Protein AF-A0A257K0I4-F1 (afdb_monomer_lite)

Structure (mmCIF, N/CA/C/O backbone):
data_AF-A0A257K0I4-F1
#
_entry.id   AF-A0A257K0I4-F1
#
loop_
_atom_site.group_PDB
_atom_site.id
_atom_site.type_symbol
_atom_site.label_atom_id
_atom_site.label_alt_id
_atom_site.label_comp_id
_atom_site.label_asym_id
_atom_site.label_entity_id
_atom_site.label_seq_id
_atom_site.pdbx_PDB_ins_code
_atom_site.Cartn_x
_atom_site.Cartn_y
_atom_site.Cartn_z
_atom_site.occupancy
_atom_site.B_iso_or_equiv
_atom_site.auth_seq_id
_atom_site.auth_comp_id
_atom_site.auth_asym_id
_atom_site.auth_atom_id
_atom_site.pdbx_PDB_model_num
ATOM 1 N N . MET A 1 1 ? 37.811 -27.191 20.697 1.00 51.16 1 MET A N 1
ATOM 2 C CA . MET A 1 1 ? 36.416 -26.690 20.780 1.00 51.16 1 MET A CA 1
ATOM 3 C C . MET A 1 1 ? 36.319 -25.171 20.957 1.00 51.16 1 MET A C 1
ATOM 5 O O . MET A 1 1 ? 35.562 -24.559 20.223 1.00 51.16 1 MET A O 1
ATOM 9 N N . ARG A 1 2 ? 37.131 -24.522 21.814 1.00 50.62 2 ARG A N 1
ATOM 10 C CA . ARG A 1 2 ? 37.140 -23.045 21.969 1.00 50.62 2 ARG A CA 1
ATOM 11 C C . ARG A 1 2 ? 37.427 -22.243 20.684 1.00 50.62 2 ARG A C 1
ATOM 13 O O . ARG A 1 2 ? 36.844 -21.186 20.506 1.00 50.62 2 ARG A O 1
ATOM 20 N N . LYS A 1 3 ? 38.266 -22.759 19.774 1.00 50.31 3 LYS A N 1
ATOM 21 C CA . LYS A 1 3 ? 38.584 -22.101 18.487 1.00 50.31 3 LYS A CA 1
ATOM 22 C C . LYS A 1 3 ? 37.533 -22.310 17.381 1.00 50.31 3 LYS A C 1
ATOM 24 O O . LYS A 1 3 ? 37.601 -21.628 16.369 1.00 50.31 3 LYS A O 1
ATOM 29 N N . LEU A 1 4 ? 36.571 -23.223 17.568 1.00 55.31 4 LEU A N 1
ATOM 30 C CA . LEU A 1 4 ? 35.485 -23.468 16.603 1.00 55.31 4 LEU A CA 1
ATOM 31 C C . LEU A 1 4 ? 34.297 -22.517 16.815 1.00 55.31 4 LEU A C 1
ATOM 33 O O . LEU A 1 4 ? 33.641 -22.151 15.847 1.00 55.31 4 LEU A O 1
ATOM 37 N N . LEU A 1 5 ? 34.069 -22.040 18.048 1.00 53.38 5 LEU A N 1
ATOM 38 C CA . LEU A 1 5 ? 33.037 -21.029 18.319 1.00 53.38 5 LEU A CA 1
ATOM 39 C C . LEU A 1 5 ? 33.352 -19.674 17.664 1.00 53.38 5 LEU A C 1
ATOM 41 O O . LEU A 1 5 ? 32.442 -18.975 17.234 1.00 53.38 5 LEU A O 1
ATOM 45 N N . SER A 1 6 ? 34.632 -19.310 17.557 1.00 54.97 6 SER A N 1
ATOM 46 C CA . SER A 1 6 ? 35.047 -18.013 17.007 1.00 54.97 6 SER A CA 1
ATOM 47 C C . SER A 1 6 ? 34.853 -17.901 15.490 1.00 54.97 6 SER A C 1
ATOM 49 O O . SER A 1 6 ? 34.696 -16.796 14.988 1.00 54.97 6 SER A O 1
ATOM 51 N N . VAL A 1 7 ? 34.831 -19.024 14.763 1.00 56.94 7 VAL A N 1
ATOM 52 C CA . VAL A 1 7 ? 34.638 -19.037 13.300 1.00 56.94 7 VAL A CA 1
ATOM 53 C C . VAL A 1 7 ? 33.153 -18.920 12.932 1.00 56.94 7 VAL A C 1
ATOM 55 O O . VAL A 1 7 ? 32.816 -18.298 11.928 1.00 56.94 7 VAL A O 1
ATOM 58 N N . LEU A 1 8 ? 32.251 -19.432 13.777 1.00 54.25 8 LEU A N 1
ATOM 59 C CA . LEU A 1 8 ? 30.804 -19.388 13.537 1.00 54.25 8 LEU A CA 1
ATOM 60 C C . LEU A 1 8 ? 30.213 -17.970 13.677 1.00 54.25 8 LEU A C 1
ATOM 62 O O . LEU A 1 8 ? 29.243 -17.637 13.003 1.00 54.25 8 LEU A O 1
ATOM 66 N N . LEU A 1 9 ? 30.819 -17.112 14.507 1.00 55.22 9 LEU A N 1
ATOM 67 C CA . LEU A 1 9 ? 30.356 -15.736 14.746 1.00 55.22 9 LEU A CA 1
ATOM 68 C C . LEU A 1 9 ? 30.705 -14.742 13.624 1.00 55.22 9 LEU A C 1
ATOM 70 O O . LEU A 1 9 ? 30.102 -13.676 13.564 1.00 55.22 9 LEU A O 1
ATOM 74 N N . ILE A 1 10 ? 31.634 -15.078 12.724 1.00 57.44 10 ILE A N 1
ATOM 75 C CA . ILE A 1 10 ? 32.056 -14.190 11.622 1.00 57.44 10 ILE A CA 1
ATOM 76 C C . ILE A 1 10 ? 31.169 -14.370 10.379 1.00 57.44 10 ILE A C 1
ATOM 78 O O . ILE A 1 10 ? 31.027 -13.454 9.576 1.00 57.44 10 ILE A O 1
ATOM 82 N N . VAL A 1 11 ? 30.515 -15.525 10.224 1.00 56.53 11 VAL A N 1
ATOM 83 C CA . VAL A 1 11 ? 29.642 -15.787 9.064 1.00 56.53 11 VAL A CA 1
ATOM 84 C C . VAL A 1 11 ? 28.249 -15.159 9.245 1.00 56.53 11 VAL A C 1
ATOM 86 O O . VAL A 1 11 ? 27.552 -14.903 8.268 1.00 56.53 11 VAL A O 1
ATOM 89 N N . ALA A 1 12 ? 27.857 -14.831 10.481 1.00 55.25 12 ALA A N 1
ATOM 90 C CA . ALA A 1 12 ? 26.561 -14.218 10.785 1.00 55.25 12 ALA A CA 1
ATOM 91 C C . ALA A 1 12 ? 26.510 -12.691 10.553 1.00 55.25 12 ALA A C 1
ATOM 93 O O . ALA A 1 12 ? 25.421 -12.127 10.474 1.00 55.25 12 ALA A O 1
ATOM 94 N N . SER A 1 13 ? 27.653 -12.010 10.416 1.00 54.09 13 SER A N 1
ATOM 95 C CA . SER A 1 13 ? 27.723 -10.548 10.241 1.00 54.09 13 SER A CA 1
ATOM 96 C C . SER A 1 13 ? 27.634 -10.071 8.783 1.00 54.09 13 SER A C 1
ATOM 98 O O . SER A 1 13 ? 27.631 -8.868 8.539 1.00 54.09 13 SER A O 1
ATOM 100 N N . LEU A 1 14 ? 27.507 -10.978 7.805 1.00 51.59 14 LEU A N 1
ATOM 101 C CA . LEU A 1 14 ? 27.424 -10.625 6.378 1.00 51.59 14 LEU A CA 1
ATOM 102 C C . LEU A 1 14 ? 26.001 -10.383 5.854 1.00 51.59 14 LEU A C 1
ATOM 104 O O . LEU A 1 14 ? 25.828 -10.090 4.676 1.00 51.59 14 LEU A O 1
ATOM 108 N N . SER A 1 15 ? 24.976 -10.435 6.707 1.00 48.38 15 SER A N 1
ATOM 109 C CA . SER A 1 15 ? 23.609 -10.053 6.315 1.00 48.38 15 SER A CA 1
ATOM 110 C C . SER A 1 15 ? 23.332 -8.578 6.610 1.00 48.38 15 SER A C 1
ATOM 112 O O . SER A 1 15 ? 22.306 -8.230 7.190 1.00 48.38 15 SER A O 1
ATOM 114 N N . SER A 1 16 ? 24.263 -7.696 6.243 1.00 47.84 16 SER A N 1
ATOM 115 C CA . SER A 1 16 ? 23.953 -6.271 6.165 1.00 47.84 16 SER A CA 1
ATOM 116 C C . SER A 1 16 ? 23.161 -6.065 4.876 1.00 47.84 16 SER A C 1
ATOM 118 O O . SER A 1 16 ? 23.735 -6.001 3.789 1.00 47.84 16 SER A O 1
ATOM 120 N N . PHE A 1 17 ? 21.830 -6.034 4.970 1.00 49.53 17 PHE A N 1
ATOM 121 C CA . PHE A 1 17 ? 20.952 -5.645 3.863 1.00 49.53 17 PHE A CA 1
ATOM 122 C C . PHE A 1 17 ? 21.054 -4.129 3.636 1.00 49.53 17 PHE A C 1
ATOM 124 O O . PHE A 1 17 ? 20.097 -3.389 3.817 1.00 49.53 17 PHE A O 1
ATOM 131 N N . ALA A 1 18 ? 22.242 -3.672 3.252 1.00 50.12 18 ALA A N 1
ATOM 132 C CA . ALA A 1 18 ? 22.489 -2.361 2.667 1.00 50.12 18 ALA A CA 1
ATOM 133 C C . ALA A 1 18 ? 22.627 -2.519 1.144 1.00 50.12 18 ALA A C 1
ATOM 135 O O . ALA A 1 18 ? 23.571 -2.027 0.535 1.00 50.12 18 ALA A O 1
ATOM 136 N N . GLN A 1 19 ? 21.743 -3.312 0.530 1.00 57.41 19 GLN A N 1
ATOM 137 C CA . GLN A 1 19 ? 21.689 -3.366 -0.925 1.00 57.41 19 GLN A CA 1
ATOM 138 C C . GLN A 1 19 ? 20.977 -2.102 -1.398 1.00 57.41 19 GLN A C 1
ATOM 140 O O . GLN A 1 19 ? 19.765 -1.974 -1.224 1.00 57.41 19 GLN A O 1
ATOM 145 N N . ASP A 1 20 ? 21.745 -1.177 -1.970 1.00 71.00 20 ASP A N 1
ATOM 146 C CA . ASP A 1 20 ? 21.210 -0.056 -2.735 1.00 71.00 20 ASP A CA 1
ATOM 147 C C . ASP A 1 20 ? 20.270 -0.616 -3.811 1.00 71.00 20 ASP A C 1
ATOM 149 O O . ASP A 1 20 ? 20.698 -1.329 -4.725 1.00 71.00 20 ASP A O 1
ATOM 153 N N . TYR A 1 21 ? 18.973 -0.336 -3.693 1.00 81.69 21 TYR A N 1
ATOM 154 C CA . TYR A 1 21 ? 18.030 -0.629 -4.762 1.00 81.69 21 TYR A CA 1
ATOM 155 C C . TYR A 1 21 ? 18.291 0.345 -5.901 1.00 81.69 21 TYR A C 1
ATOM 157 O O . TYR A 1 21 ? 18.309 1.561 -5.711 1.00 81.69 21 TYR A O 1
ATOM 165 N N . LYS A 1 22 ? 18.470 -0.196 -7.101 1.00 86.50 22 LYS A N 1
ATOM 166 C CA . LYS A 1 22 ? 18.577 0.594 -8.320 1.00 86.50 22 LYS A CA 1
ATOM 167 C C . LYS A 1 22 ? 17.374 0.291 -9.183 1.00 86.50 22 LYS A C 1
ATOM 169 O O . LYS A 1 22 ? 17.110 -0.870 -9.485 1.00 86.50 22 LYS A O 1
ATOM 174 N N . VAL A 1 23 ? 16.682 1.348 -9.594 1.00 89.00 23 VAL A N 1
ATOM 175 C CA . VAL A 1 23 ? 15.617 1.250 -10.590 1.00 89.00 23 VAL A CA 1
ATOM 176 C C . VAL A 1 23 ? 16.187 0.553 -11.830 1.00 89.00 23 VAL A C 1
ATOM 178 O O . VAL A 1 23 ? 17.256 0.951 -12.306 1.00 89.00 23 VAL A O 1
ATOM 181 N N . PRO A 1 24 ? 15.536 -0.507 -12.342 1.00 90.69 24 PRO A N 1
ATOM 182 C CA . PRO A 1 24 ? 16.022 -1.195 -13.530 1.00 90.69 24 PRO A CA 1
ATOM 183 C C . PRO A 1 24 ? 16.005 -0.251 -14.734 1.00 90.69 24 PRO A C 1
ATOM 185 O O . PRO A 1 24 ? 15.242 0.706 -14.779 1.00 90.69 24 PRO A O 1
ATOM 188 N N . VAL A 1 25 ? 16.779 -0.556 -15.773 1.00 89.69 25 VAL A N 1
ATOM 189 C CA . VAL A 1 25 ? 16.487 0.023 -17.089 1.00 89.69 25 VAL A CA 1
ATOM 190 C C . VAL A 1 25 ? 15.209 -0.648 -17.590 1.00 89.69 25 VAL A C 1
ATOM 192 O O . VAL A 1 25 ? 15.194 -1.861 -17.816 1.00 89.69 25 VAL A O 1
ATOM 195 N N . TYR A 1 26 ? 14.125 0.115 -17.710 1.00 88.62 26 TYR A N 1
ATOM 196 C CA . TYR A 1 26 ? 12.814 -0.404 -18.091 1.00 88.62 26 TYR A CA 1
ATOM 197 C C . TYR A 1 26 ? 12.280 0.263 -19.356 1.00 88.62 26 TYR A C 1
ATOM 199 O O . TYR A 1 26 ? 12.646 1.383 -19.708 1.00 88.62 26 TYR A O 1
ATOM 207 N N . LYS A 1 27 ? 11.404 -0.460 -20.055 1.00 86.75 27 LYS A N 1
ATOM 208 C CA . LYS A 1 27 ? 10.601 0.068 -21.154 1.00 86.75 27 LYS A CA 1
ATOM 209 C C . LYS A 1 27 ? 9.260 -0.646 -21.152 1.00 86.75 27 LYS A C 1
ATOM 211 O O . LYS A 1 27 ? 9.208 -1.858 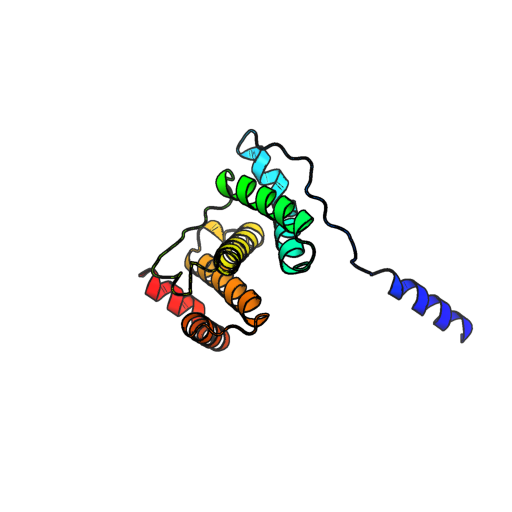-21.345 1.00 86.75 27 LYS A O 1
ATOM 216 N N . PHE A 1 28 ? 8.188 0.108 -20.968 1.00 84.94 28 PHE A N 1
ATOM 217 C CA . PHE A 1 28 ? 6.840 -0.426 -21.055 1.00 84.94 28 PHE A CA 1
ATOM 218 C C . PHE A 1 28 ? 6.317 -0.268 -22.487 1.00 84.94 28 PHE A C 1
ATOM 220 O O . PHE A 1 28 ? 6.079 0.848 -22.943 1.00 84.94 28 PHE A O 1
ATOM 227 N N . GLY A 1 29 ? 6.238 -1.369 -23.242 1.00 73.69 29 GLY A N 1
ATOM 228 C CA . GLY A 1 29 ? 5.814 -1.353 -24.648 1.00 73.69 29 GLY A CA 1
ATOM 229 C C . GLY A 1 29 ? 4.439 -1.975 -24.896 1.00 73.69 29 GLY A C 1
ATOM 230 O O . GLY A 1 29 ? 3.698 -1.513 -25.759 1.00 73.69 29 GLY A O 1
ATOM 231 N N . ASN A 1 30 ? 4.097 -3.031 -24.162 1.00 75.94 30 ASN A N 1
ATOM 232 C CA . ASN A 1 30 ? 2.819 -3.739 -24.247 1.00 75.94 30 ASN A CA 1
ATOM 233 C C . ASN A 1 30 ? 2.456 -4.364 -22.888 1.00 75.94 30 ASN A C 1
ATOM 235 O O . ASN A 1 30 ? 3.289 -4.418 -21.986 1.00 75.94 30 ASN A O 1
ATOM 239 N N . ALA A 1 31 ? 1.228 -4.875 -22.759 1.00 73.81 31 ALA A N 1
ATOM 240 C CA . ALA A 1 31 ? 0.711 -5.516 -21.545 1.00 73.81 31 ALA A CA 1
ATOM 241 C C . ALA A 1 31 ? 1.671 -6.554 -20.927 1.00 73.81 31 ALA A C 1
ATOM 243 O O . ALA A 1 31 ? 1.923 -6.526 -19.727 1.00 73.81 31 ALA A O 1
ATOM 244 N N . THR A 1 32 ? 2.262 -7.432 -21.743 1.00 76.38 32 THR A N 1
ATOM 245 C CA . THR A 1 32 ? 3.183 -8.482 -21.277 1.00 76.38 32 THR A CA 1
ATOM 246 C C . THR A 1 32 ? 4.505 -7.919 -20.754 1.00 76.38 32 THR A C 1
ATOM 248 O O . THR A 1 32 ? 5.171 -8.568 -19.949 1.00 76.38 32 THR A O 1
ATOM 251 N N . ASP A 1 33 ? 4.908 -6.720 -21.182 1.00 81.19 33 ASP A N 1
ATOM 252 C CA . ASP A 1 33 ? 6.101 -6.066 -20.650 1.00 81.19 33 ASP A CA 1
ATOM 253 C C . ASP A 1 33 ? 5.899 -5.600 -19.208 1.00 81.19 33 ASP A C 1
ATOM 255 O O . ASP A 1 33 ? 6.836 -5.710 -18.425 1.00 81.19 33 ASP A O 1
ATOM 259 N N . TYR A 1 34 ? 4.693 -5.171 -18.821 1.00 90.62 34 TYR A N 1
ATOM 260 C CA . TYR A 1 34 ? 4.406 -4.750 -17.445 1.00 90.62 34 TYR A CA 1
ATOM 261 C C . TYR A 1 34 ? 4.508 -5.909 -16.451 1.00 90.62 34 TYR A C 1
ATOM 263 O O . TYR A 1 34 ? 5.176 -5.762 -15.424 1.00 90.62 34 TYR A O 1
ATOM 271 N N . SER A 1 35 ? 3.933 -7.073 -16.776 1.00 91.31 35 SER A N 1
ATOM 272 C CA . SER A 1 35 ? 3.911 -8.231 -15.870 1.00 91.31 35 SER A CA 1
ATOM 273 C C . SER A 1 35 ? 5.307 -8.747 -15.506 1.00 91.31 35 SER A C 1
ATOM 275 O O . SER A 1 35 ? 5.522 -9.271 -14.411 1.00 91.31 35 SER A O 1
ATOM 277 N N . LYS A 1 36 ? 6.298 -8.555 -16.392 1.00 92.44 36 LYS A N 1
ATOM 278 C CA . LYS A 1 36 ? 7.711 -8.907 -16.136 1.00 92.44 36 LYS A CA 1
ATOM 279 C C . LYS A 1 36 ? 8.292 -8.145 -14.945 1.00 92.44 36 LYS A C 1
ATOM 281 O O . LYS A 1 36 ? 9.207 -8.645 -14.293 1.00 92.44 36 LYS A O 1
ATOM 286 N N . TYR A 1 37 ? 7.764 -6.958 -14.654 1.00 94.62 37 TYR A N 1
ATOM 287 C CA . TYR A 1 37 ? 8.241 -6.101 -13.576 1.00 94.62 37 TYR A CA 1
ATOM 288 C C . TYR A 1 37 ? 7.473 -6.288 -12.264 1.00 94.62 37 TYR A C 1
ATOM 290 O O . TYR A 1 37 ? 7.864 -5.678 -11.279 1.00 94.62 37 TYR A O 1
ATOM 298 N N . ASN A 1 38 ? 6.458 -7.158 -12.174 1.00 95.12 38 ASN A N 1
ATOM 299 C CA . ASN A 1 38 ? 5.639 -7.313 -10.956 1.00 95.12 38 ASN A CA 1
ATOM 300 C C . ASN A 1 38 ? 6.481 -7.612 -9.707 1.00 95.12 38 ASN A C 1
ATOM 302 O O . ASN A 1 38 ? 6.314 -6.986 -8.659 1.00 95.12 38 ASN A O 1
ATOM 306 N N . ALA A 1 39 ? 7.443 -8.530 -9.829 1.00 95.06 39 ALA A N 1
ATOM 307 C CA . ALA A 1 39 ? 8.371 -8.836 -8.744 1.00 95.06 39 ALA A CA 1
ATOM 308 C C . ALA A 1 39 ? 9.274 -7.639 -8.399 1.00 95.06 39 ALA A C 1
ATOM 310 O O . ALA A 1 39 ? 9.584 -7.411 -7.231 1.00 95.06 39 ALA A O 1
ATOM 311 N N . GLU A 1 40 ? 9.679 -6.862 -9.402 1.00 95.62 40 GLU A N 1
ATOM 312 C CA . GLU A 1 40 ? 10.530 -5.687 -9.220 1.00 95.62 40 GLU A CA 1
ATOM 313 C C . GLU A 1 40 ? 9.766 -4.521 -8.588 1.00 95.62 40 GLU A C 1
ATOM 315 O O . GLU A 1 40 ? 10.301 -3.821 -7.739 1.00 95.62 40 GLU A O 1
ATOM 320 N N . ILE A 1 41 ? 8.482 -4.371 -8.901 1.00 97.06 41 ILE A N 1
ATOM 321 C CA . ILE A 1 41 ? 7.588 -3.386 -8.293 1.00 97.06 41 ILE A CA 1
ATOM 322 C C . ILE A 1 41 ? 7.395 -3.661 -6.806 1.00 97.06 41 ILE A C 1
ATOM 324 O O . ILE A 1 41 ? 7.447 -2.736 -5.997 1.00 97.06 41 ILE A O 1
ATOM 328 N N . ILE A 1 42 ? 7.261 -4.928 -6.407 1.00 96.75 42 ILE A N 1
ATOM 329 C CA . ILE A 1 42 ? 7.213 -5.291 -4.985 1.00 96.75 42 ILE A CA 1
ATOM 330 C C . ILE A 1 42 ? 8.509 -4.867 -4.273 1.00 96.75 42 ILE A C 1
ATOM 332 O O . ILE A 1 42 ? 8.444 -4.299 -3.177 1.00 96.75 42 ILE A O 1
ATOM 336 N N . LYS A 1 43 ? 9.680 -5.109 -4.881 1.00 95.00 43 LYS A N 1
ATOM 337 C CA . LYS A 1 43 ? 10.975 -4.669 -4.328 1.00 95.00 43 LYS A CA 1
ATOM 338 C C . LYS A 1 43 ? 11.079 -3.147 -4.271 1.00 95.00 43 LYS A C 1
ATOM 340 O O . LYS A 1 43 ? 11.462 -2.627 -3.229 1.00 95.00 43 LYS A O 1
ATOM 345 N N . CYS A 1 44 ? 10.671 -2.457 -5.336 1.00 95.38 44 CYS A N 1
ATOM 346 C CA . CYS A 1 44 ? 10.619 -1.001 -5.433 1.00 95.38 44 CYS A CA 1
ATOM 347 C C . CYS A 1 44 ? 9.831 -0.398 -4.267 1.00 95.38 44 CYS A C 1
ATOM 349 O O . CYS A 1 44 ? 10.369 0.375 -3.478 1.00 95.38 44 CYS A O 1
ATOM 351 N N . ILE A 1 45 ? 8.579 -0.836 -4.092 1.00 96.12 45 ILE A N 1
ATOM 352 C CA . ILE A 1 45 ? 7.701 -0.377 -3.009 1.00 96.12 45 ILE A CA 1
ATOM 353 C C . ILE A 1 45 ? 8.332 -0.665 -1.641 1.00 96.12 45 ILE A C 1
ATOM 355 O O . ILE A 1 45 ? 8.331 0.188 -0.756 1.00 96.12 45 ILE A O 1
ATOM 359 N N . THR A 1 46 ? 8.881 -1.868 -1.455 1.00 94.06 46 THR A N 1
ATOM 360 C CA . THR A 1 46 ? 9.503 -2.275 -0.185 1.00 94.06 46 THR A CA 1
ATOM 361 C C . THR A 1 46 ? 10.720 -1.413 0.146 1.00 94.06 46 THR A C 1
ATOM 363 O O . THR A 1 46 ? 10.907 -1.022 1.302 1.00 94.06 46 THR A O 1
ATOM 366 N N . TRP A 1 47 ? 11.531 -1.086 -0.860 1.00 93.06 47 TRP A N 1
ATOM 367 C CA . TRP A 1 47 ? 12.700 -0.235 -0.702 1.00 93.06 47 TRP A CA 1
ATOM 368 C C . TRP A 1 47 ? 12.306 1.213 -0.387 1.00 93.06 47 TRP A C 1
ATOM 370 O O . TRP A 1 47 ? 12.836 1.761 0.580 1.00 93.06 47 TRP A O 1
ATOM 380 N N . ILE A 1 48 ? 11.322 1.786 -1.097 1.00 91.94 48 ILE A N 1
ATOM 381 C CA . ILE A 1 48 ? 10.788 3.134 -0.821 1.00 91.94 48 ILE A CA 1
ATOM 382 C C . ILE A 1 48 ? 10.295 3.239 0.631 1.00 91.94 48 ILE A C 1
ATOM 384 O O . ILE A 1 48 ? 10.618 4.192 1.337 1.00 91.94 48 ILE A O 1
ATOM 388 N N . GLU A 1 49 ? 9.537 2.249 1.113 1.00 90.00 49 GLU A N 1
ATOM 389 C CA . GLU A 1 49 ? 8.985 2.249 2.477 1.00 90.00 49 GLU A CA 1
ATOM 390 C C . GLU A 1 49 ? 10.041 2.091 3.588 1.00 90.00 49 GLU A C 1
ATOM 392 O O . GLU A 1 49 ? 9.762 2.414 4.754 1.00 90.00 49 GLU A O 1
ATOM 397 N N . SER A 1 50 ? 11.217 1.558 3.242 1.00 87.88 50 SER A N 1
ATOM 398 C CA . SER A 1 50 ? 12.309 1.249 4.175 1.00 87.88 50 SER A CA 1
ATOM 399 C C . SER A 1 50 ? 13.424 2.299 4.175 1.00 87.88 50 SER A C 1
ATOM 401 O O . SER A 1 50 ? 14.155 2.382 5.158 1.00 87.88 50 SER A O 1
ATOM 403 N N . ASN A 1 51 ? 13.534 3.123 3.125 1.00 84.06 51 ASN A N 1
ATOM 404 C CA . ASN A 1 51 ? 14.621 4.093 2.935 1.00 84.06 51 ASN A CA 1
ATOM 405 C C . ASN A 1 51 ? 14.081 5.525 2.744 1.00 84.06 51 ASN A C 1
ATOM 407 O O . ASN A 1 51 ? 14.236 6.111 1.675 1.00 84.06 51 ASN A O 1
ATOM 411 N N . PRO A 1 52 ? 13.441 6.127 3.764 1.00 70.62 52 PRO A N 1
ATOM 412 C CA . PRO A 1 52 ? 12.785 7.429 3.617 1.00 70.62 52 PRO A CA 1
ATOM 413 C C . PRO A 1 52 ? 13.754 8.609 3.418 1.00 70.62 52 PRO A C 1
ATOM 415 O O . PRO A 1 52 ? 13.314 9.676 3.002 1.00 70.62 52 PRO A O 1
ATOM 418 N N . SER A 1 53 ? 15.043 8.448 3.735 1.00 78.19 53 SER A N 1
ATOM 419 C CA . SER A 1 53 ? 16.036 9.531 3.739 1.00 78.19 53 SER A CA 1
ATOM 420 C C . SER A 1 53 ? 16.753 9.762 2.404 1.00 78.19 53 SER A C 1
ATOM 422 O O . SER A 1 53 ? 17.337 10.827 2.226 1.00 78.19 53 SER A O 1
ATOM 424 N N . ASP A 1 54 ? 16.729 8.803 1.472 1.00 81.56 54 ASP A N 1
ATOM 425 C CA . ASP A 1 54 ? 17.349 8.948 0.146 1.00 81.56 54 ASP A CA 1
ATOM 426 C C . ASP A 1 54 ? 16.331 9.513 -0.857 1.00 81.56 54 ASP A C 1
ATOM 428 O O . ASP A 1 54 ? 15.641 8.777 -1.563 1.00 81.56 54 ASP A O 1
ATOM 432 N N . ILE A 1 55 ? 16.193 10.841 -0.865 1.00 81.12 55 ILE A N 1
ATOM 433 C CA . ILE A 1 55 ? 15.157 11.551 -1.629 1.00 81.12 55 ILE A CA 1
ATOM 434 C C . ILE A 1 55 ? 15.328 11.359 -3.144 1.00 81.12 55 ILE A C 1
ATOM 436 O O . ILE A 1 55 ? 14.336 11.163 -3.845 1.00 81.12 55 ILE A O 1
ATOM 440 N N . GLU A 1 56 ? 16.557 11.406 -3.663 1.00 83.12 56 GLU A N 1
ATOM 441 C CA . GLU A 1 56 ? 16.808 11.319 -5.107 1.00 83.12 56 GLU A CA 1
ATOM 442 C C . GLU A 1 56 ? 16.454 9.928 -5.642 1.00 83.12 56 GLU A C 1
ATOM 444 O O . GLU A 1 56 ? 15.637 9.798 -6.561 1.00 83.12 56 GLU A O 1
ATOM 449 N N . SER A 1 57 ? 16.978 8.879 -5.006 1.00 86.44 57 SER A N 1
ATOM 450 C CA . SER A 1 57 ? 16.663 7.503 -5.384 1.00 86.44 57 SER A CA 1
ATOM 451 C C . SER A 1 57 ? 15.182 7.179 -5.131 1.00 86.44 57 SER A C 1
ATOM 453 O O . SER A 1 57 ? 14.560 6.477 -5.934 1.00 86.44 57 SER A O 1
ATOM 455 N N . LYS A 1 58 ? 14.567 7.741 -4.073 1.00 88.31 58 LYS A N 1
ATOM 456 C CA . LYS A 1 58 ? 13.119 7.629 -3.809 1.00 88.31 58 LYS A CA 1
ATOM 457 C C . LYS A 1 58 ? 12.295 8.226 -4.942 1.00 88.31 58 LYS A C 1
ATOM 459 O O . LYS A 1 58 ? 11.310 7.605 -5.343 1.00 88.31 58 LYS A O 1
ATOM 464 N N . ASN A 1 59 ? 12.682 9.380 -5.481 1.00 90.44 59 ASN A N 1
ATOM 465 C CA . ASN A 1 59 ? 11.963 10.012 -6.586 1.00 90.44 59 ASN A CA 1
ATOM 466 C C . ASN A 1 59 ? 12.011 9.146 -7.849 1.00 90.44 59 ASN A C 1
ATOM 468 O O . ASN A 1 59 ? 10.962 8.868 -8.429 1.00 90.44 59 ASN A O 1
ATOM 472 N N . ALA A 1 60 ? 13.190 8.639 -8.224 1.00 91.88 60 ALA A N 1
ATOM 473 C CA . ALA A 1 60 ? 13.334 7.748 -9.377 1.00 91.88 60 ALA A CA 1
ATOM 474 C C . ALA A 1 60 ? 12.536 6.439 -9.208 1.00 91.88 60 ALA A C 1
ATOM 476 O O . ALA A 1 60 ? 11.857 5.987 -10.132 1.00 91.88 60 ALA A O 1
ATOM 477 N N . ALA A 1 61 ? 12.571 5.841 -8.013 1.00 93.88 61 ALA A N 1
ATOM 478 C CA . ALA A 1 61 ? 11.812 4.633 -7.695 1.00 93.88 61 ALA A CA 1
ATOM 479 C C . ALA A 1 61 ? 10.294 4.881 -7.719 1.00 93.88 61 ALA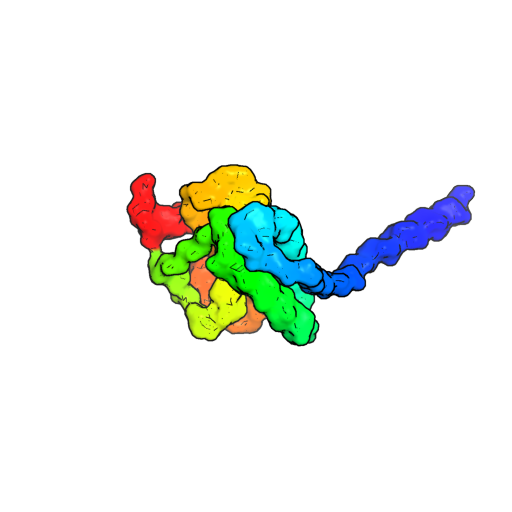 A C 1
ATOM 481 O O . ALA A 1 61 ? 9.535 4.076 -8.261 1.00 93.88 61 ALA A O 1
ATOM 482 N N . THR A 1 62 ? 9.852 6.019 -7.182 1.00 93.94 62 THR A N 1
ATOM 483 C CA . THR A 1 62 ? 8.441 6.427 -7.195 1.00 93.94 62 THR A CA 1
ATOM 484 C C . THR A 1 62 ? 7.958 6.658 -8.623 1.00 93.94 62 THR A C 1
ATOM 486 O O . THR A 1 62 ? 6.880 6.188 -8.975 1.00 93.94 62 THR A O 1
ATOM 489 N N . GLN A 1 63 ? 8.765 7.304 -9.470 1.00 94.12 63 GLN A N 1
ATOM 490 C CA . GLN A 1 63 ? 8.452 7.479 -10.887 1.00 94.12 63 GLN A CA 1
ATOM 491 C C . GLN A 1 63 ? 8.283 6.127 -11.589 1.00 94.12 63 GLN A C 1
ATOM 493 O O . GLN A 1 63 ? 7.255 5.898 -12.220 1.00 94.12 63 GLN A O 1
ATOM 498 N N . PHE A 1 64 ? 9.235 5.206 -11.415 1.00 95.81 64 PHE A N 1
ATOM 499 C CA . PHE A 1 64 ? 9.133 3.852 -11.967 1.00 95.81 64 PHE A CA 1
ATOM 500 C C . PHE A 1 64 ? 7.851 3.134 -11.523 1.00 95.81 64 PHE A C 1
ATOM 502 O O . PHE A 1 64 ? 7.163 2.528 -12.345 1.00 95.81 64 PHE A O 1
ATOM 509 N N . PHE A 1 65 ? 7.495 3.233 -10.238 1.00 97.19 65 PHE A N 1
ATOM 510 C CA . PHE A 1 65 ? 6.250 2.671 -9.722 1.00 97.19 65 PHE A CA 1
ATOM 511 C C . PHE A 1 65 ? 5.011 3.294 -10.375 1.00 97.19 65 PHE A C 1
ATOM 513 O O . PHE A 1 65 ? 4.123 2.558 -10.795 1.00 97.19 65 PHE A O 1
ATOM 520 N N . VAL A 1 66 ? 4.937 4.625 -10.466 1.00 95.62 66 VAL A N 1
ATOM 521 C CA . VAL A 1 66 ? 3.773 5.327 -11.029 1.00 95.62 66 VAL A CA 1
ATOM 522 C C . VAL A 1 66 ? 3.623 5.034 -12.524 1.00 95.62 66 VAL A C 1
ATOM 524 O O . VAL A 1 66 ? 2.515 4.749 -12.977 1.00 95.62 66 VAL A O 1
ATOM 527 N N . GLU A 1 67 ? 4.714 5.040 -13.291 1.00 94.94 67 GLU A N 1
ATOM 528 C CA . GLU A 1 67 ? 4.691 4.681 -14.717 1.00 94.94 67 GLU A CA 1
ATOM 529 C C . GLU A 1 67 ? 4.228 3.234 -14.934 1.00 94.94 67 GLU A C 1
ATOM 531 O O . GLU A 1 67 ? 3.434 2.960 -15.834 1.00 94.94 67 GLU A O 1
ATOM 536 N N . TRP A 1 68 ? 4.662 2.305 -14.077 1.00 96.81 68 TRP A N 1
ATOM 537 C CA . TRP A 1 68 ? 4.163 0.933 -14.116 1.00 96.81 68 TRP A CA 1
ATOM 538 C C . TRP A 1 68 ? 2.676 0.859 -13.745 1.00 96.81 68 TRP A C 1
ATOM 540 O O . TRP A 1 68 ? 1.893 0.266 -14.484 1.00 96.81 68 TRP A O 1
ATOM 550 N N . LEU A 1 69 ? 2.270 1.485 -12.634 1.00 96.62 69 LEU A N 1
ATOM 551 C CA . LEU A 1 69 ? 0.907 1.406 -12.097 1.00 96.62 69 LEU A CA 1
ATOM 552 C C . LEU A 1 69 ? -0.129 1.983 -13.066 1.00 96.62 69 LEU A C 1
ATOM 554 O O . LEU A 1 69 ? -1.244 1.483 -13.156 1.00 96.62 69 LEU A O 1
ATOM 558 N N . THR A 1 70 ? 0.238 3.041 -13.784 1.00 92.75 70 THR A N 1
ATOM 559 C CA . THR A 1 70 ? -0.655 3.721 -14.732 1.00 92.75 70 THR A CA 1
ATOM 560 C C . THR A 1 70 ? -0.860 2.956 -16.037 1.00 92.75 70 THR A C 1
ATOM 562 O O . THR A 1 70 ? -1.865 3.185 -16.707 1.00 92.75 70 THR A O 1
ATOM 565 N N . GLY A 1 71 ? 0.057 2.058 -16.409 1.00 92.19 71 GLY A N 1
ATOM 566 C CA . GLY A 1 71 ? -0.016 1.323 -17.675 1.00 92.19 71 GLY A CA 1
ATOM 567 C C . GLY A 1 71 ? -0.235 -0.184 -17.552 1.00 92.19 71 GLY A C 1
ATOM 568 O O . GLY A 1 71 ? -0.580 -0.831 -18.541 1.00 92.19 71 GLY A O 1
ATOM 569 N N . THR A 1 72 ? -0.039 -0.759 -16.366 1.00 94.75 72 THR A N 1
ATOM 570 C CA . THR A 1 72 ? -0.188 -2.199 -1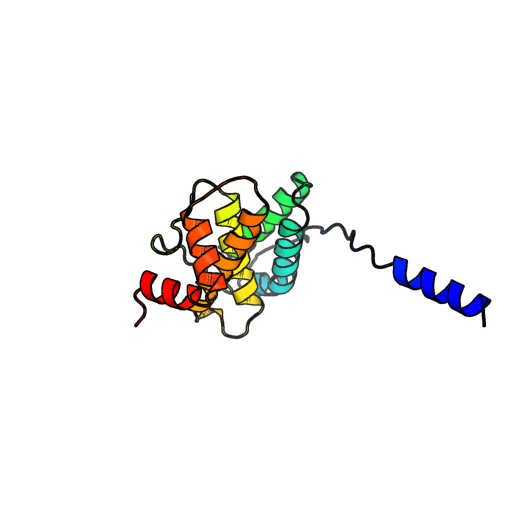6.154 1.00 94.75 72 THR A CA 1
ATOM 571 C C . THR A 1 72 ? -1.657 -2.634 -16.216 1.00 94.75 72 THR A C 1
ATOM 573 O O . THR A 1 72 ? -2.516 -1.996 -15.607 1.00 94.75 72 THR A O 1
ATOM 576 N N . PRO A 1 73 ? -1.982 -3.745 -16.900 1.00 93.12 73 PRO A N 1
ATOM 577 C CA . PRO A 1 73 ? -3.301 -4.364 -16.795 1.00 93.12 73 PRO A CA 1
ATOM 578 C C . PRO A 1 73 ? -3.450 -5.226 -15.529 1.00 93.12 73 PRO A C 1
ATOM 580 O O . PRO A 1 73 ? -4.560 -5.635 -15.205 1.00 93.12 73 PRO A O 1
ATOM 583 N N . ASP A 1 74 ? -2.351 -5.520 -14.823 1.00 93.62 74 ASP A N 1
ATOM 584 C CA . ASP A 1 74 ? -2.337 -6.498 -13.727 1.00 93.62 74 ASP A CA 1
ATOM 585 C C . ASP A 1 74 ? -2.923 -5.946 -12.420 1.00 93.62 74 ASP A C 1
ATOM 587 O O . ASP A 1 74 ? -3.340 -6.708 -11.547 1.00 93.62 74 ASP A O 1
ATOM 591 N N . VAL A 1 75 ? -2.925 -4.621 -12.256 1.00 95.81 75 VAL A N 1
ATOM 592 C CA . VAL A 1 75 ? -3.408 -3.938 -11.054 1.00 95.81 75 VAL A CA 1
ATOM 593 C C . VAL A 1 75 ? -4.154 -2.676 -11.458 1.00 95.81 75 VAL A C 1
ATOM 595 O O . VAL A 1 75 ? -3.600 -1.804 -12.115 1.00 95.81 75 VAL A O 1
ATOM 598 N N . SER A 1 76 ? -5.393 -2.543 -10.985 1.00 94.31 76 SER A N 1
ATOM 599 C CA . SER A 1 76 ? -6.168 -1.306 -11.073 1.00 94.31 76 SER A CA 1
ATOM 600 C C . SER A 1 76 ? -6.532 -0.846 -9.664 1.00 94.31 76 SER A C 1
ATOM 602 O O . SER A 1 76 ? -7.207 -1.563 -8.924 1.00 94.31 76 SER A O 1
ATOM 604 N N . VAL A 1 77 ? -6.024 0.319 -9.257 1.00 95.25 77 VAL A N 1
ATOM 605 C CA . VAL A 1 77 ? -6.317 0.896 -7.938 1.00 95.25 77 VAL A CA 1
ATOM 606 C C . VAL A 1 77 ? -7.585 1.730 -8.035 1.00 95.25 77 VAL A C 1
ATOM 608 O O . VAL A 1 77 ? -7.626 2.734 -8.744 1.00 95.25 77 VAL A O 1
ATOM 611 N N . GLU A 1 78 ? -8.611 1.352 -7.277 1.00 92.75 78 GLU A N 1
ATOM 612 C CA . GLU A 1 78 ? -9.852 2.118 -7.203 1.00 92.75 78 GLU A CA 1
ATOM 613 C C . GLU A 1 78 ? -9.810 3.100 -6.028 1.00 92.75 78 GLU A C 1
ATOM 615 O O . GLU A 1 78 ? -9.804 2.714 -4.858 1.00 92.75 78 GLU A O 1
ATOM 620 N N . MET A 1 79 ? -9.822 4.396 -6.336 1.00 89.56 79 MET A N 1
ATOM 621 C CA . MET A 1 79 ? -9.849 5.457 -5.330 1.00 89.56 79 MET A CA 1
ATOM 622 C C . MET A 1 79 ? -11.291 5.848 -4.997 1.00 89.56 79 MET A C 1
ATOM 624 O O . MET A 1 79 ? -11.905 6.679 -5.664 1.00 89.56 79 MET A O 1
ATOM 628 N N . SER A 1 80 ? -11.847 5.245 -3.946 1.00 91.31 80 SER A N 1
ATOM 629 C CA . SER A 1 80 ? -13.180 5.588 -3.442 1.00 91.31 80 SER A CA 1
ATOM 630 C C . SER A 1 80 ? -13.115 6.704 -2.398 1.00 91.31 80 SER A C 1
ATOM 632 O O . SER A 1 80 ? -12.472 6.554 -1.358 1.00 91.31 80 SER A O 1
ATOM 634 N N . SER A 1 81 ? -13.865 7.791 -2.601 1.00 90.50 81 SER A N 1
ATOM 635 C CA . SER A 1 81 ? -14.014 8.874 -1.610 1.00 90.50 81 SER A CA 1
ATOM 636 C C . SER A 1 81 ? -14.746 8.439 -0.331 1.00 90.50 81 SER A C 1
ATOM 638 O O . SER A 1 81 ? -14.728 9.149 0.678 1.00 90.50 81 SER A O 1
ATOM 640 N N . ALA A 1 82 ? -15.400 7.271 -0.343 1.00 91.81 82 ALA A N 1
ATOM 641 C CA . ALA A 1 82 ? -15.950 6.648 0.858 1.00 91.81 82 ALA A CA 1
ATOM 642 C C . ALA A 1 82 ? -14.856 6.001 1.725 1.00 91.81 82 ALA A C 1
ATOM 644 O O . ALA A 1 82 ? -15.016 5.928 2.939 1.00 91.81 82 ALA A O 1
ATOM 645 N N . ILE A 1 83 ? -13.743 5.585 1.113 1.00 94.56 83 ILE A N 1
ATOM 646 C CA . ILE A 1 83 ? -12.613 4.932 1.782 1.00 94.56 83 ILE A CA 1
ATOM 647 C C . ILE A 1 83 ? -11.527 5.939 2.162 1.00 94.56 83 ILE A C 1
ATOM 649 O O . ILE A 1 83 ? -11.037 5.932 3.289 1.00 94.56 83 ILE A O 1
ATOM 653 N N . LEU A 1 84 ? -11.168 6.827 1.237 1.00 91.69 84 LEU A N 1
ATOM 654 C CA . LEU A 1 84 ? -10.109 7.817 1.410 1.00 91.69 84 LEU A CA 1
ATOM 655 C C . LEU A 1 84 ? -10.615 9.016 2.235 1.00 91.69 84 LEU A C 1
ATOM 657 O O . LEU A 1 84 ? -10.818 10.105 1.704 1.00 91.69 84 LEU A O 1
ATOM 661 N N . LYS A 1 85 ? -10.886 8.793 3.526 1.00 87.94 85 LYS A N 1
ATOM 662 C CA . LYS A 1 85 ? -11.377 9.818 4.470 1.00 87.94 85 LYS A CA 1
ATOM 663 C C . LYS A 1 85 ? -10.275 10.608 5.179 1.00 87.94 85 LYS A C 1
ATOM 665 O O . LYS A 1 85 ? -10.570 11.647 5.754 1.00 87.94 85 LYS A O 1
ATOM 670 N N . PHE A 1 86 ? -9.040 10.119 5.133 1.00 85.38 86 PHE A N 1
ATOM 671 C CA . PHE A 1 86 ? -7.864 10.802 5.674 1.00 85.38 86 PHE A CA 1
ATOM 672 C C . PHE A 1 86 ? -7.422 11.960 4.774 1.00 85.38 86 PHE A C 1
ATOM 674 O O . PHE A 1 86 ? -7.861 12.047 3.624 1.00 85.38 86 PHE A O 1
ATOM 681 N N . ASN A 1 87 ? -6.546 12.837 5.277 1.00 76.38 87 ASN A N 1
ATOM 682 C CA . ASN A 1 87 ? -6.080 13.994 4.511 1.00 76.38 87 ASN A CA 1
ATOM 683 C C . ASN A 1 87 ? -5.375 13.579 3.201 1.00 76.38 87 ASN A C 1
ATOM 685 O O . ASN A 1 87 ? -4.204 13.200 3.200 1.00 76.38 87 ASN A O 1
ATOM 689 N N . GLN A 1 88 ? -6.090 13.687 2.078 1.00 69.50 88 GLN A N 1
ATOM 690 C CA . GLN A 1 88 ? -5.584 13.341 0.747 1.00 69.50 88 GLN A CA 1
ATOM 691 C C . GLN A 1 88 ? -4.559 14.353 0.212 1.00 69.50 88 GLN A C 1
ATOM 693 O O . GLN A 1 88 ? -3.824 14.019 -0.714 1.00 69.50 88 GLN A O 1
ATOM 698 N N . GLU A 1 89 ? -4.465 15.558 0.794 1.00 74.25 89 GLU A N 1
ATOM 699 C CA . GLU A 1 89 ? -3.399 16.517 0.459 1.00 74.25 89 GLU A CA 1
ATOM 700 C C . GLU A 1 89 ? -2.023 16.001 0.907 1.00 74.25 89 GLU A C 1
ATOM 702 O O . GLU A 1 89 ? -0.990 16.406 0.371 1.00 74.25 89 GLU A O 1
ATOM 707 N N . ASN A 1 90 ? -1.993 15.046 1.844 1.00 84.12 90 ASN A N 1
ATOM 708 C CA . ASN A 1 90 ? -0.781 14.322 2.179 1.00 84.12 90 ASN A CA 1
ATOM 709 C C . ASN A 1 90 ? -0.487 13.253 1.111 1.00 84.12 90 ASN A C 1
ATOM 711 O O . ASN A 1 90 ? -0.924 12.100 1.192 1.00 84.12 90 ASN A O 1
ATOM 715 N N . SER A 1 91 ? 0.290 13.659 0.107 1.00 86.44 91 SER A N 1
ATOM 716 C CA . SER A 1 91 ? 0.709 12.801 -1.008 1.00 86.44 91 SER A CA 1
ATOM 717 C C . SER A 1 91 ? 1.420 11.508 -0.577 1.00 86.44 91 SER A C 1
ATOM 719 O O . SER A 1 91 ? 1.248 10.484 -1.240 1.00 86.44 91 SER A O 1
ATOM 721 N N . ASP A 1 92 ? 2.135 11.497 0.556 1.00 88.75 92 ASP A N 1
ATOM 722 C CA . ASP A 1 92 ? 2.776 10.284 1.080 1.00 88.75 92 ASP A CA 1
ATOM 723 C C . ASP A 1 92 ? 1.739 9.263 1.583 1.00 88.75 92 ASP A C 1
ATOM 725 O O . ASP A 1 92 ? 1.920 8.058 1.393 1.00 88.75 92 ASP A O 1
ATOM 729 N N . LEU A 1 93 ? 0.623 9.708 2.178 1.00 92.62 93 LEU A N 1
ATOM 730 C CA . LEU A 1 93 ? -0.455 8.808 2.610 1.00 92.62 93 LEU A CA 1
ATOM 731 C C . LEU A 1 93 ? -1.227 8.231 1.424 1.00 92.62 93 LEU A C 1
ATOM 733 O O . LEU A 1 93 ? -1.560 7.044 1.421 1.00 92.62 93 LEU A O 1
ATOM 737 N N . LEU A 1 94 ? -1.476 9.041 0.392 1.00 93.50 94 LEU A N 1
ATOM 738 C CA . LEU A 1 94 ? -2.086 8.546 -0.840 1.00 93.50 94 LEU A CA 1
ATOM 739 C C . LEU A 1 94 ? -1.169 7.532 -1.542 1.00 93.50 94 LEU A C 1
ATOM 741 O O . LEU A 1 94 ? -1.623 6.471 -1.973 1.00 93.50 94 LEU A O 1
ATOM 745 N N . MET A 1 95 ? 0.136 7.807 -1.588 1.00 94.81 95 MET A N 1
ATOM 746 C CA . MET A 1 95 ? 1.127 6.869 -2.112 1.00 94.81 95 MET A CA 1
ATOM 747 C C . MET A 1 95 ? 1.170 5.573 -1.290 1.00 94.81 95 MET A C 1
ATOM 749 O O . MET A 1 95 ? 1.15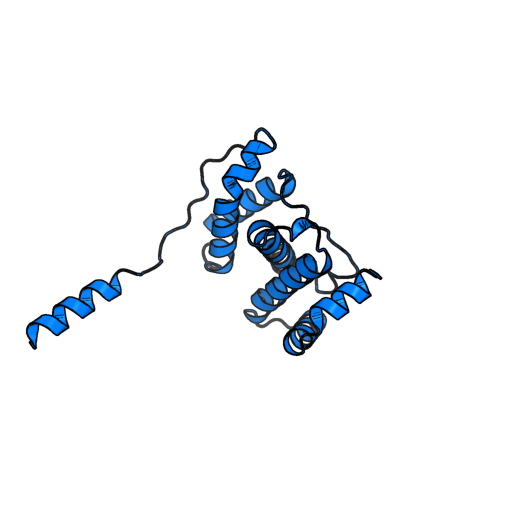9 4.478 -1.855 1.00 94.81 95 MET A O 1
ATOM 753 N N . ALA A 1 96 ? 1.117 5.668 0.042 1.00 95.56 96 ALA A N 1
ATOM 754 C CA . ALA A 1 96 ? 1.038 4.506 0.922 1.00 95.56 96 ALA A CA 1
ATOM 755 C C . ALA A 1 96 ? -0.204 3.645 0.637 1.00 95.56 96 ALA A C 1
ATOM 757 O O . ALA A 1 96 ? -0.113 2.414 0.627 1.00 95.56 96 ALA A O 1
ATOM 758 N N . PHE A 1 97 ? -1.352 4.260 0.349 1.00 97.50 97 PHE A N 1
ATOM 759 C CA . PHE A 1 97 ? -2.548 3.526 -0.061 1.00 97.50 97 PHE A CA 1
ATOM 760 C C . PHE A 1 97 ? -2.291 2.712 -1.341 1.00 97.50 97 PHE A C 1
ATOM 762 O O . PHE A 1 97 ? -2.483 1.493 -1.348 1.00 97.50 97 PHE A O 1
ATOM 769 N N . MET A 1 98 ? -1.769 3.353 -2.392 1.00 97.44 98 MET A N 1
ATOM 770 C CA . MET A 1 98 ? -1.466 2.694 -3.673 1.00 97.44 98 MET A CA 1
ATOM 771 C C . MET A 1 98 ? -0.432 1.567 -3.526 1.00 97.44 98 MET A C 1
ATOM 773 O O . MET A 1 98 ? -0.588 0.494 -4.114 1.00 97.44 98 MET A O 1
ATOM 777 N N . PHE A 1 99 ? 0.591 1.764 -2.693 1.00 98.00 99 PHE A N 1
ATOM 778 C CA . PHE A 1 99 ? 1.591 0.745 -2.367 1.00 98.00 99 PHE A CA 1
ATOM 779 C C . PHE A 1 99 ? 0.991 -0.483 -1.681 1.00 98.00 99 PHE A C 1
ATOM 781 O O . PHE A 1 99 ? 1.349 -1.617 -2.011 1.00 98.00 99 PHE A O 1
ATOM 788 N N . GLY A 1 100 ? 0.089 -0.271 -0.718 1.00 98.12 100 GLY A N 1
ATOM 789 C CA . GLY A 1 100 ? -0.558 -1.358 0.012 1.00 98.12 100 GLY A CA 1
ATOM 790 C C . GLY A 1 100 ? -1.476 -2.177 -0.891 1.00 98.12 100 GLY A C 1
ATOM 791 O O . GLY A 1 100 ? -1.393 -3.405 -0.888 1.00 98.12 100 GLY A O 1
ATOM 792 N N . TRP A 1 101 ? -2.269 -1.493 -1.721 1.00 98.50 101 TRP A N 1
ATOM 793 C CA . TRP A 1 101 ? -3.115 -2.123 -2.733 1.00 98.50 101 TRP A CA 1
ATOM 794 C C . TRP A 1 101 ? -2.291 -2.970 -3.703 1.00 98.50 101 TRP A C 1
ATOM 796 O O . TRP A 1 101 ? -2.550 -4.160 -3.874 1.00 98.50 101 TRP A O 1
ATOM 806 N N . THR A 1 102 ? -1.263 -2.365 -4.304 1.00 98.38 102 THR A N 1
ATOM 807 C CA . THR A 1 102 ? -0.451 -3.002 -5.347 1.00 98.38 102 THR A CA 1
ATOM 808 C C . THR A 1 102 ? 0.255 -4.245 -4.827 1.00 98.38 102 THR A C 1
ATOM 810 O O . THR A 1 102 ? 0.179 -5.302 -5.449 1.00 98.38 102 THR A O 1
ATOM 813 N N . LYS A 1 103 ? 0.910 -4.160 -3.661 1.00 98.19 103 LYS A N 1
ATOM 814 C CA . LYS A 1 103 ? 1.571 -5.332 -3.073 1.00 98.19 103 LYS A CA 1
ATOM 815 C C . LYS A 1 103 ? 0.582 -6.454 -2.801 1.00 98.19 103 LYS A C 1
ATOM 817 O O . LYS A 1 103 ? 0.872 -7.594 -3.143 1.00 98.19 103 LYS A O 1
ATOM 822 N N . TYR A 1 104 ? -0.583 -6.142 -2.233 1.00 98.25 104 TYR A N 1
ATOM 823 C CA . TYR A 1 104 ? -1.580 -7.166 -1.939 1.00 98.25 104 TYR A CA 1
ATOM 824 C C . TYR A 1 104 ? -2.089 -7.855 -3.208 1.00 98.25 104 TYR A C 1
ATOM 826 O O . TYR A 1 104 ? -2.116 -9.085 -3.252 1.00 98.25 104 TYR A O 1
ATOM 834 N N . ALA A 1 105 ? -2.408 -7.072 -4.243 1.00 97.88 105 ALA A N 1
ATOM 835 C CA . ALA A 1 105 ? -2.852 -7.570 -5.541 1.00 97.88 105 ALA A CA 1
ATOM 836 C C . ALA A 1 105 ? -1.821 -8.506 -6.195 1.00 97.88 105 ALA A C 1
ATOM 838 O O . ALA A 1 105 ? -2.183 -9.571 -6.685 1.00 97.88 105 ALA A O 1
ATOM 839 N N . LEU A 1 106 ? -0.535 -8.140 -6.162 1.00 97.31 106 LEU A N 1
ATOM 840 C CA . LEU A 1 106 ? 0.531 -8.922 -6.796 1.00 97.31 106 LEU A CA 1
ATOM 841 C C . LEU A 1 106 ? 0.983 -10.140 -5.976 1.00 97.31 106 LEU A C 1
ATOM 843 O O . LEU A 1 106 ? 1.453 -11.122 -6.544 1.00 97.31 106 LEU A O 1
ATOM 847 N N . GLN A 1 107 ? 0.890 -10.080 -4.645 1.00 97.06 107 GLN A N 1
ATOM 848 C CA . GLN A 1 107 ? 1.384 -11.140 -3.755 1.00 97.06 107 GLN A CA 1
ATOM 849 C C . GLN A 1 107 ? 0.319 -12.180 -3.399 1.00 97.06 107 GLN A C 1
ATOM 851 O O . GLN A 1 107 ? 0.666 -13.260 -2.920 1.00 97.06 107 GLN A O 1
ATOM 856 N N . THR A 1 108 ? -0.962 -11.872 -3.616 1.00 96.62 108 THR A N 1
ATOM 857 C CA . THR A 1 108 ? -2.077 -12.735 -3.217 1.00 96.62 108 THR A CA 1
ATOM 858 C C . THR A 1 108 ? -2.843 -13.220 -4.450 1.00 96.62 108 THR A C 1
ATOM 860 O O . THR A 1 108 ? -3.548 -12.429 -5.081 1.00 96.62 108 THR A O 1
ATOM 863 N N . PRO A 1 109 ? -2.758 -14.516 -4.805 1.00 91.81 109 PRO A N 1
ATOM 864 C CA . PRO A 1 109 ? -3.487 -15.065 -5.946 1.00 91.81 109 PRO A CA 1
ATOM 865 C C . PRO A 1 109 ? -4.995 -14.794 -5.860 1.00 91.81 109 PRO A C 1
ATOM 867 O O . PRO A 1 109 ? -5.624 -15.066 -4.839 1.00 91.81 109 PRO A O 1
ATOM 870 N N . GLY A 1 110 ? -5.575 -14.259 -6.938 1.00 90.38 110 GLY A N 1
ATOM 871 C CA . GLY A 1 110 ? -7.009 -13.959 -7.031 1.00 90.38 110 GLY A CA 1
ATOM 872 C C . GLY A 1 110 ? -7.475 -12.720 -6.257 1.00 90.38 110 GLY A C 1
ATOM 873 O O . GLY A 1 110 ? -8.665 -12.419 -6.271 1.00 90.38 110 GLY A O 1
ATOM 874 N N . ALA A 1 111 ? -6.576 -11.974 -5.605 1.00 92.31 111 ALA A N 1
ATOM 875 C CA . ALA A 1 111 ? -6.959 -10.801 -4.818 1.00 92.31 111 ALA A CA 1
ATOM 876 C C . ALA A 1 111 ? -7.475 -9.622 -5.650 1.00 92.31 111 ALA A C 1
ATOM 878 O O . ALA A 1 111 ? -8.169 -8.777 -5.095 1.00 92.31 111 ALA A O 1
ATOM 879 N N . VAL A 1 112 ? -7.165 -9.565 -6.950 1.00 91.62 112 VAL A N 1
ATOM 880 C CA . VAL A 1 112 ? -7.559 -8.462 -7.850 1.00 91.62 112 VAL A CA 1
ATOM 881 C C . VAL A 1 112 ? -9.076 -8.240 -7.925 1.00 91.62 112 VAL A C 1
ATOM 883 O O . VAL A 1 112 ? -9.508 -7.119 -8.169 1.00 91.62 112 VAL A O 1
ATOM 886 N N . GLU A 1 113 ? -9.878 -9.266 -7.629 1.00 92.06 113 GLU A N 1
ATOM 887 C CA . GLU A 1 113 ? -11.347 -9.186 -7.605 1.00 92.06 113 GLU A CA 1
ATOM 888 C C . GLU A 1 113 ? -11.914 -8.846 -6.211 1.00 92.06 113 GLU A C 1
ATOM 890 O O . GLU A 1 113 ? -13.068 -8.432 -6.071 1.00 92.06 113 GLU A O 1
ATOM 895 N N . ASP A 1 114 ? -11.122 -9.008 -5.146 1.00 95.62 114 ASP A N 1
ATOM 896 C CA . ASP A 1 114 ? -11.571 -8.836 -3.762 1.00 95.62 114 ASP A CA 1
ATOM 897 C C . ASP A 1 114 ? -11.363 -7.389 -3.300 1.00 95.62 114 ASP A C 1
ATOM 899 O O . ASP A 1 114 ? -10.427 -7.048 -2.567 1.00 95.62 114 ASP A O 1
ATOM 903 N N . LYS A 1 115 ? -12.275 -6.512 -3.734 1.00 95.44 115 LYS A N 1
ATOM 904 C CA . LYS A 1 115 ? -12.240 -5.076 -3.412 1.00 95.44 115 LYS A CA 1
ATOM 905 C C . LYS A 1 115 ? -12.178 -4.798 -1.913 1.00 95.44 115 LYS A C 1
ATOM 907 O O . LYS A 1 115 ? -11.578 -3.800 -1.512 1.00 95.44 115 LYS A O 1
ATOM 912 N N . ILE A 1 116 ? -12.780 -5.651 -1.082 1.00 97.00 116 ILE A N 1
ATOM 913 C CA . ILE A 1 116 ? -12.772 -5.478 0.374 1.00 97.00 116 ILE A CA 1
ATOM 914 C C . ILE A 1 116 ? -11.348 -5.673 0.897 1.00 97.00 116 ILE A C 1
ATOM 916 O O . ILE A 1 116 ? -10.820 -4.795 1.583 1.00 97.00 116 ILE A O 1
ATOM 920 N N . LYS A 1 117 ? -10.695 -6.779 0.527 1.00 97.56 117 LYS A N 1
ATOM 921 C CA . LYS A 1 117 ? -9.329 -7.061 0.985 1.00 97.56 117 LYS A CA 1
ATOM 922 C C . LYS A 1 117 ? -8.292 -6.124 0.381 1.00 97.56 117 LYS A C 1
ATOM 924 O O . LYS A 1 117 ? -7.378 -5.723 1.098 1.00 97.56 117 LYS A O 1
ATOM 929 N N . LEU A 1 118 ? -8.452 -5.718 -0.879 1.00 98.06 118 LEU A N 1
ATOM 930 C CA . LEU A 1 118 ? -7.580 -4.729 -1.522 1.00 98.06 118 LEU A CA 1
ATOM 931 C C . LEU A 1 118 ? -7.596 -3.391 -0.775 1.00 98.06 118 LEU A C 1
ATOM 933 O O . LEU A 1 118 ? -6.542 -2.889 -0.380 1.00 98.06 118 LEU A O 1
ATOM 937 N N . ASN A 1 119 ? -8.789 -2.856 -0.497 1.00 98.00 119 ASN A N 1
ATOM 938 C CA . ASN A 1 119 ? -8.939 -1.625 0.279 1.00 98.00 119 ASN A CA 1
ATOM 939 C C . ASN A 1 119 ? -8.406 -1.793 1.708 1.00 98.00 119 ASN A C 1
ATOM 941 O O . ASN A 1 119 ? -7.689 -0.926 2.201 1.00 98.00 119 ASN A O 1
ATOM 945 N N . ALA A 1 120 ? -8.701 -2.909 2.380 1.00 98.12 120 ALA A N 1
ATOM 946 C CA . ALA A 1 120 ? -8.203 -3.147 3.733 1.00 98.12 120 ALA A CA 1
ATOM 947 C C . ALA A 1 120 ? -6.669 -3.236 3.780 1.00 98.12 120 ALA A C 1
ATOM 949 O O . ALA A 1 120 ? -6.047 -2.644 4.660 1.00 98.12 120 ALA A O 1
ATOM 950 N N . ALA A 1 121 ? -6.034 -3.916 2.822 1.00 98.31 121 ALA A N 1
ATOM 951 C CA . ALA A 1 121 ? -4.578 -3.980 2.719 1.00 98.31 121 ALA A CA 1
ATOM 952 C C . ALA A 1 121 ? -3.953 -2.604 2.434 1.00 98.31 121 ALA A C 1
ATOM 954 O O . ALA A 1 121 ? -2.942 -2.245 3.043 1.00 98.31 121 ALA A O 1
ATOM 955 N N . ALA A 1 122 ? -4.585 -1.807 1.570 1.00 98.06 122 ALA A N 1
ATOM 956 C CA . ALA A 1 122 ? -4.189 -0.432 1.294 1.00 98.06 122 ALA A CA 1
ATOM 957 C C . ALA A 1 122 ? -4.250 0.448 2.556 1.00 98.06 122 ALA A C 1
ATOM 959 O O . ALA A 1 122 ? -3.257 1.079 2.921 1.00 98.06 122 ALA A O 1
ATOM 960 N N . LEU A 1 123 ? -5.365 0.414 3.293 1.00 98.06 123 LEU A N 1
ATOM 961 C CA . LEU A 1 123 ? -5.538 1.157 4.547 1.00 98.06 123 LEU A CA 1
ATOM 962 C C . LEU A 1 123 ? -4.576 0.695 5.646 1.00 98.06 123 LEU A C 1
ATOM 964 O O . LEU A 1 123 ? -4.020 1.528 6.358 1.00 98.06 123 LEU A O 1
ATOM 968 N N . ARG A 1 124 ? -4.310 -0.612 5.766 1.00 98.12 124 ARG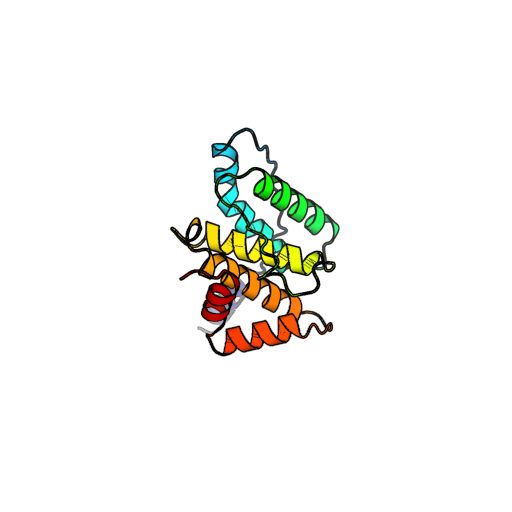 A N 1
ATOM 969 C CA . ARG A 1 124 ? -3.285 -1.136 6.688 1.00 98.12 124 ARG A CA 1
ATOM 970 C C . ARG A 1 124 ? -1.911 -0.553 6.382 1.00 98.12 124 ARG A C 1
ATOM 972 O O . ARG A 1 124 ? -1.157 -0.243 7.307 1.00 98.12 124 ARG A O 1
ATOM 979 N N . ASN A 1 125 ? -1.588 -0.355 5.103 1.00 97.81 125 ASN A N 1
ATOM 980 C CA . ASN A 1 125 ? -0.341 0.300 4.742 1.00 97.81 125 ASN A CA 1
ATOM 981 C C . ASN A 1 125 ? -0.322 1.787 5.114 1.00 97.81 125 ASN A C 1
ATOM 983 O O . ASN A 1 125 ? 0.663 2.249 5.688 1.00 97.81 125 ASN A O 1
ATOM 987 N N . VAL A 1 126 ? -1.418 2.513 4.866 1.00 96.50 126 VAL A N 1
ATOM 988 C CA . VAL A 1 126 ? -1.577 3.910 5.308 1.00 96.50 126 VAL A CA 1
ATOM 989 C C . VAL A 1 126 ? -1.358 4.021 6.816 1.00 96.50 126 VAL A C 1
ATOM 991 O O . VAL A 1 126 ? -0.509 4.793 7.250 1.00 96.50 126 VAL A O 1
ATOM 994 N N . ILE A 1 127 ? -2.036 3.187 7.614 1.00 96.31 127 ILE A N 1
ATOM 995 C CA . ILE A 1 127 ? -1.887 3.139 9.077 1.00 96.31 127 ILE A CA 1
ATOM 996 C C . ILE A 1 127 ? -0.422 2.913 9.471 1.00 96.31 127 ILE A C 1
ATOM 998 O O . ILE A 1 127 ? 0.086 3.559 10.388 1.00 96.31 127 ILE A O 1
ATOM 1002 N N . ARG A 1 128 ? 0.269 1.990 8.795 1.00 95.44 128 ARG A N 1
ATOM 1003 C CA . ARG A 1 128 ? 1.675 1.675 9.067 1.00 95.44 128 ARG A CA 1
ATOM 1004 C C . ARG A 1 128 ? 2.607 2.850 8.776 1.00 95.44 128 ARG A C 1
ATOM 1006 O O . ARG A 1 128 ? 3.527 3.072 9.558 1.00 95.44 128 ARG A O 1
ATOM 1013 N N . VAL A 1 129 ? 2.405 3.559 7.667 1.00 92.31 129 VAL A N 1
ATOM 1014 C CA . VAL A 1 129 ? 3.210 4.735 7.298 1.00 92.31 129 VAL A CA 1
ATOM 1015 C C . VAL A 1 129 ? 2.917 5.896 8.244 1.00 92.31 129 VAL A C 1
ATOM 1017 O O . VAL A 1 129 ? 3.844 6.444 8.831 1.00 92.31 129 VAL A O 1
ATOM 1020 N N . TYR A 1 130 ? 1.640 6.192 8.481 1.00 92.69 130 TYR A N 1
ATOM 1021 C CA . TYR A 1 130 ? 1.189 7.242 9.393 1.00 92.69 130 TYR A CA 1
ATOM 1022 C C . TYR A 1 130 ? 1.761 7.082 10.810 1.00 92.69 130 TYR A C 1
ATOM 1024 O O . TYR A 1 130 ? 2.278 8.042 11.373 1.00 92.69 130 TYR A O 1
ATOM 1032 N N . LYS A 1 131 ? 1.785 5.856 11.356 1.00 91.69 131 LYS A N 1
ATOM 1033 C CA . LYS A 1 131 ? 2.347 5.552 12.689 1.00 91.69 131 LYS A CA 1
ATOM 1034 C C . LYS A 1 131 ? 3.839 5.876 12.853 1.00 91.69 131 LYS A C 1
ATOM 1036 O O . LYS A 1 131 ? 4.323 5.864 13.981 1.00 91.69 131 LYS A O 1
ATOM 1041 N N . LYS A 1 132 ? 4.577 6.117 11.763 1.00 89.75 132 LYS A N 1
ATOM 1042 C CA . LYS A 1 132 ? 5.987 6.546 11.805 1.00 89.75 132 LYS A CA 1
ATOM 1043 C C . LYS A 1 132 ? 6.143 8.067 11.946 1.00 89.75 132 LYS A C 1
ATOM 1045 O O . LYS A 1 132 ? 7.262 8.532 12.136 1.00 89.75 132 LYS A O 1
ATOM 1050 N N . THR A 1 133 ? 5.057 8.827 11.822 1.00 86.38 133 THR A N 1
ATOM 1051 C CA . THR A 1 133 ? 5.048 10.293 11.898 1.00 86.38 133 THR A CA 1
ATOM 1052 C C . THR A 1 133 ? 4.607 10.772 13.284 1.00 86.38 133 THR A C 1
ATOM 1054 O O . THR A 1 133 ? 4.025 10.010 14.058 1.00 86.38 133 THR A O 1
ATOM 1057 N N . SER A 1 134 ? 4.891 12.034 13.614 1.00 85.44 134 SER A N 1
ATOM 1058 C CA . SER A 1 134 ? 4.348 12.703 14.807 1.00 85.44 134 SER A CA 1
ATOM 1059 C C . SER A 1 134 ? 2.945 13.280 14.593 1.00 85.44 134 SER A C 1
ATOM 1061 O O . SER A 1 134 ? 2.307 13.699 15.560 1.00 85.44 134 SER A O 1
ATOM 1063 N N . ASP A 1 135 ? 2.484 13.331 13.344 1.00 85.12 135 ASP A N 1
ATOM 1064 C CA . ASP A 1 135 ? 1.231 13.972 12.966 1.00 85.12 135 ASP A CA 1
ATOM 1065 C C . ASP A 1 135 ? 0.031 13.156 13.447 1.00 85.12 135 ASP A C 1
ATOM 1067 O O . ASP A 1 135 ? 0.096 11.931 13.581 1.00 85.12 135 ASP A O 1
ATOM 1071 N N . ARG A 1 136 ? -1.080 13.845 13.725 1.00 85.25 136 ARG A N 1
ATOM 1072 C CA . ARG A 1 136 ? -2.326 13.221 14.176 1.00 85.25 136 ARG A CA 1
ATOM 1073 C C . ARG A 1 136 ? -3.440 13.455 13.169 1.00 85.25 136 ARG A C 1
ATOM 1075 O O . ARG A 1 136 ? -3.780 14.596 12.876 1.00 85.25 136 ARG A O 1
ATOM 1082 N N . ASP A 1 137 ? -4.031 12.365 12.703 1.00 90.12 137 ASP A N 1
ATOM 1083 C CA . ASP A 1 137 ? -5.216 12.333 11.856 1.00 90.12 137 ASP A CA 1
ATOM 1084 C C . ASP A 1 137 ? -6.268 11.429 12.535 1.00 90.12 137 ASP A C 1
ATOM 1086 O O . ASP A 1 137 ? -6.079 10.206 12.610 1.00 90.12 137 ASP A O 1
ATOM 1090 N N . PRO A 1 138 ? -7.372 12.002 13.057 1.00 91.94 138 PRO A N 1
ATOM 1091 C CA . PRO A 1 138 ? -8.420 11.245 13.740 1.00 91.94 138 PRO A CA 1
ATOM 1092 C C . PRO A 1 138 ? -9.045 10.134 12.888 1.00 91.94 138 PRO A C 1
ATOM 1094 O O . PRO A 1 138 ? -9.456 9.105 13.431 1.00 91.94 138 PRO A O 1
ATOM 1097 N N . GLU A 1 139 ? -9.107 10.306 11.564 1.00 93.81 139 GLU A N 1
ATOM 1098 C CA . GLU A 1 139 ? -9.654 9.284 10.673 1.00 93.81 139 GLU A CA 1
ATOM 1099 C C . GLU A 1 139 ? -8.703 8.089 10.583 1.00 93.81 139 GLU A C 1
ATOM 1101 O O . GLU A 1 139 ? -9.144 6.942 10.671 1.00 93.81 139 GLU A O 1
ATOM 1106 N N . ILE A 1 140 ? -7.389 8.321 10.510 1.00 95.12 140 ILE A N 1
ATOM 1107 C CA . ILE A 1 140 ? -6.409 7.224 10.506 1.00 95.12 140 ILE A CA 1
ATOM 1108 C C . ILE A 1 140 ? -6.339 6.543 11.877 1.00 95.12 140 ILE A C 1
ATOM 1110 O O . ILE A 1 140 ? -6.256 5.315 11.943 1.00 95.12 140 ILE A O 1
ATOM 1114 N N . ASP A 1 141 ? -6.441 7.297 12.974 1.00 95.25 141 ASP A N 1
ATOM 1115 C CA . ASP A 1 141 ? -6.504 6.740 14.332 1.00 95.25 141 ASP A CA 1
ATOM 1116 C C . ASP A 1 141 ? -7.722 5.813 14.515 1.00 95.25 141 ASP A C 1
ATOM 1118 O O . ASP A 1 141 ? -7.617 4.714 15.083 1.00 95.25 141 ASP A O 1
ATOM 1122 N N . LYS A 1 142 ? -8.881 6.212 13.980 1.00 96.38 142 LYS A N 1
ATOM 1123 C CA . LYS A 1 142 ? -10.093 5.384 13.941 1.00 96.38 142 LYS A CA 1
ATOM 1124 C C . LYS A 1 142 ? -9.877 4.114 13.118 1.00 96.38 142 LYS A C 1
ATOM 1126 O O . LYS A 1 142 ? -10.207 3.025 13.589 1.00 96.38 142 LYS A O 1
ATOM 1131 N N . LEU A 1 143 ? -9.296 4.225 11.922 1.00 97.31 143 LEU A N 1
ATOM 1132 C CA . LEU A 1 143 ? -8.988 3.068 11.073 1.00 97.31 143 LEU A CA 1
ATOM 1133 C C . LEU A 1 143 ? -8.009 2.101 11.756 1.00 97.31 143 LEU A C 1
ATOM 1135 O O . LEU A 1 143 ? -8.216 0.889 11.725 1.00 97.31 143 LEU A O 1
ATOM 1139 N N . ALA A 1 144 ? -6.986 2.623 12.437 1.00 97.12 144 ALA A N 1
ATOM 1140 C CA . ALA A 1 144 ? -6.035 1.828 13.208 1.00 97.12 144 ALA A CA 1
ATOM 1141 C C . ALA A 1 144 ? -6.703 1.074 14.369 1.00 97.12 144 ALA A C 1
ATOM 1143 O O . ALA A 1 144 ? -6.308 -0.051 14.683 1.00 97.12 144 ALA A O 1
ATOM 1144 N N . THR A 1 145 ? -7.717 1.677 14.994 1.00 97.94 145 THR A N 1
ATOM 1145 C CA . THR A 1 145 ? -8.521 1.032 16.040 1.00 97.94 145 THR A CA 1
ATOM 1146 C C . THR A 1 145 ? -9.378 -0.092 15.458 1.00 97.94 145 THR A C 1
ATOM 1148 O O . THR A 1 145 ? -9.338 -1.211 15.965 1.00 97.94 145 THR A O 1
ATOM 1151 N N . LEU A 1 146 ? -10.079 0.163 14.347 1.00 98.25 146 LEU A N 1
ATOM 1152 C CA . LEU A 1 146 ? -10.883 -0.850 13.654 1.00 98.25 146 LEU A CA 1
ATOM 1153 C C . LEU A 1 146 ? -10.043 -2.048 13.194 1.00 98.25 146 LEU A C 1
ATOM 1155 O O . LEU A 1 146 ? -10.490 -3.186 13.318 1.00 98.25 146 LEU A O 1
ATOM 1159 N N . ASP A 1 147 ? -8.829 -1.814 12.690 1.00 98.06 147 ASP A N 1
ATOM 1160 C CA . ASP A 1 147 ? -7.908 -2.884 12.290 1.00 98.06 147 ASP A CA 1
ATOM 1161 C C . ASP A 1 147 ? -7.472 -3.734 13.489 1.00 98.06 147 ASP A C 1
ATOM 1163 O O . ASP A 1 147 ? -7.553 -4.960 13.438 1.00 98.06 147 ASP A O 1
ATOM 1167 N N . LYS A 1 148 ? -7.116 -3.094 14.612 1.00 98.06 148 LYS A N 1
ATOM 1168 C CA . LYS A 1 148 ? -6.767 -3.788 15.863 1.00 98.06 148 LYS A CA 1
ATOM 1169 C C . LYS A 1 148 ? -7.915 -4.657 16.391 1.00 98.06 148 LYS A C 1
ATOM 1171 O O . LYS A 1 148 ? -7.664 -5.705 16.978 1.00 98.06 148 LYS A O 1
ATOM 1176 N N . GLU A 1 149 ? -9.158 -4.227 16.196 1.00 98.06 149 GLU A N 1
ATOM 1177 C CA . GLU A 1 149 ? -10.360 -4.970 16.589 1.00 98.06 149 GLU A CA 1
ATOM 1178 C C . GLU A 1 149 ? -10.796 -6.035 15.567 1.00 98.06 149 GLU A C 1
ATOM 1180 O O . GLU A 1 149 ? -11.787 -6.727 15.799 1.00 98.06 149 GLU A O 1
ATOM 1185 N N . GLY A 1 150 ? -10.105 -6.164 14.428 1.00 98.12 150 GLY A N 1
ATOM 1186 C CA . GLY A 1 150 ? -10.484 -7.086 13.352 1.00 98.12 150 GLY A CA 1
ATOM 1187 C C . GLY A 1 150 ? -11.734 -6.659 12.571 1.00 98.12 150 GLY A C 1
ATOM 1188 O O . GLY A 1 150 ? -12.341 -7.478 11.887 1.00 98.12 150 GLY A O 1
ATOM 1189 N N . LYS A 1 151 ? -12.135 -5.385 12.662 1.00 98.31 151 LYS A N 1
ATOM 1190 C CA . LYS A 1 151 ? -13.361 -4.831 12.056 1.00 98.31 151 LYS A CA 1
ATOM 1191 C C . LYS A 1 151 ? -13.115 -4.012 10.788 1.00 98.31 151 LYS A C 1
ATOM 1193 O O . LYS A 1 151 ? -14.074 -3.525 10.193 1.00 98.31 151 LYS A O 1
ATOM 1198 N N . LEU A 1 152 ? -11.860 -3.836 10.368 1.00 98.25 152 LEU A N 1
ATOM 1199 C CA . LEU A 1 152 ? -11.519 -2.985 9.221 1.00 98.25 152 LEU A CA 1
ATOM 1200 C C . LEU A 1 152 ? -12.188 -3.449 7.919 1.00 98.25 152 LEU A C 1
ATOM 1202 O O . LEU A 1 152 ? -12.759 -2.631 7.210 1.00 98.25 152 LEU A O 1
ATOM 1206 N N . GLU A 1 153 ? -12.161 -4.747 7.612 1.00 97.75 153 GLU A N 1
ATOM 1207 C CA . GLU A 1 153 ? -12.779 -5.281 6.386 1.00 97.75 153 GLU A CA 1
ATOM 1208 C C . GLU A 1 153 ? -14.305 -5.126 6.392 1.00 97.75 153 GLU A C 1
ATOM 1210 O O . GLU A 1 153 ? -14.885 -4.753 5.374 1.00 97.75 153 GLU A O 1
ATOM 1215 N N . THR A 1 154 ? -14.951 -5.306 7.548 1.00 97.88 154 THR A N 1
ATOM 1216 C CA . THR A 1 154 ? -16.382 -5.012 7.721 1.00 97.88 154 THR A CA 1
ATOM 1217 C C . THR A 1 154 ? -16.673 -3.538 7.457 1.00 97.88 154 THR A C 1
ATOM 1219 O O . THR A 1 154 ? -17.559 -3.214 6.674 1.00 97.88 154 THR A O 1
ATOM 1222 N N . TRP A 1 155 ? -15.878 -2.637 8.038 1.00 97.62 155 TRP A N 1
ATOM 1223 C CA . TRP A 1 155 ? -16.024 -1.203 7.803 1.00 97.62 155 TRP A CA 1
ATOM 1224 C C . TRP A 1 155 ? -15.851 -0.843 6.319 1.00 97.62 155 TRP A C 1
ATOM 1226 O O . TRP A 1 155 ? -16.648 -0.074 5.784 1.00 97.62 155 TRP A O 1
ATOM 1236 N N . VAL A 1 156 ? -14.860 -1.428 5.635 1.00 97.50 156 VAL A N 1
ATOM 1237 C CA . VAL A 1 156 ? -14.650 -1.253 4.188 1.00 97.50 156 VAL A CA 1
ATOM 1238 C C . VAL A 1 156 ? -15.870 -1.731 3.403 1.00 97.50 156 VAL A C 1
ATOM 1240 O O . VAL A 1 156 ? -16.354 -1.007 2.532 1.00 97.50 156 VAL A O 1
ATOM 1243 N N . LYS A 1 157 ? -16.388 -2.925 3.717 1.00 97.06 157 LYS A N 1
ATOM 1244 C CA . LYS A 1 157 ? -17.588 -3.481 3.080 1.00 97.06 157 LYS A CA 1
ATOM 1245 C C . LYS A 1 157 ? -18.770 -2.513 3.194 1.00 97.06 157 LYS A C 1
ATOM 1247 O O . LYS A 1 157 ? -19.417 -2.225 2.184 1.00 97.06 157 LYS A O 1
ATOM 1252 N N . ASP A 1 158 ? -18.985 -1.958 4.387 1.00 96.56 158 ASP A N 1
ATOM 1253 C CA . ASP A 1 158 ? -20.050 -0.991 4.660 1.00 96.56 158 ASP A CA 1
ATOM 1254 C C . ASP A 1 158 ? -19.859 0.314 3.870 1.00 96.56 158 ASP A C 1
ATOM 1256 O O . ASP A 1 158 ? -20.807 0.814 3.261 1.00 96.56 158 ASP A O 1
ATOM 1260 N N . GLN A 1 159 ? -18.632 0.853 3.817 1.00 95.75 159 GLN A N 1
ATOM 1261 C CA . GLN A 1 159 ? -18.335 2.074 3.054 1.00 95.75 159 GLN A CA 1
ATOM 1262 C C . GLN A 1 159 ? -18.554 1.892 1.549 1.00 95.75 159 GLN A C 1
ATOM 1264 O O . GLN A 1 159 ? -19.059 2.796 0.881 1.00 95.75 159 GLN A O 1
ATOM 1269 N 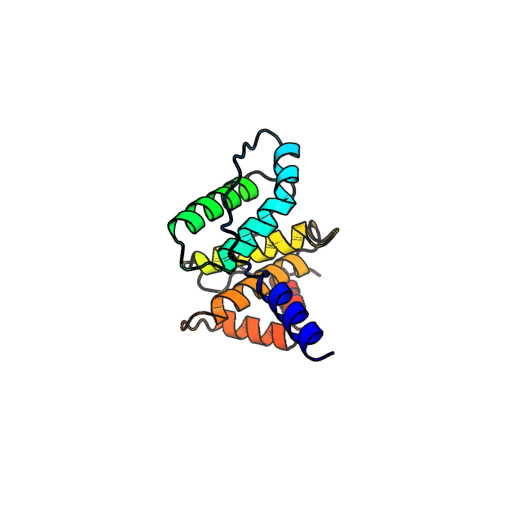N . LEU A 1 160 ? -18.191 0.726 1.009 1.00 94.81 160 LEU A N 1
ATOM 1270 C CA . LEU A 1 160 ? -18.373 0.404 -0.406 1.00 94.81 160 LEU A CA 1
ATOM 1271 C C . LEU A 1 160 ? -19.807 -0.020 -0.746 1.00 94.81 160 LEU A C 1
ATOM 1273 O O . LEU A 1 160 ? -20.126 -0.172 -1.925 1.00 94.81 160 LEU A O 1
ATOM 1277 N N . LYS A 1 161 ? -20.680 -0.190 0.258 1.00 92.69 161 LYS A N 1
ATOM 1278 C CA . LYS A 1 161 ? -22.066 -0.661 0.100 1.00 92.69 161 LYS A CA 1
ATOM 1279 C C . LYS A 1 161 ? -22.158 -1.999 -0.647 1.00 92.69 161 LYS A C 1
ATOM 1281 O O . LYS A 1 161 ? -23.123 -2.248 -1.373 1.00 92.69 161 LYS A O 1
ATOM 1286 N N . ILE A 1 162 ? -21.152 -2.856 -0.480 1.00 84.81 162 ILE A N 1
ATOM 1287 C CA . ILE A 1 162 ? -21.135 -4.203 -1.057 1.00 84.81 162 ILE A CA 1
ATOM 1288 C C . ILE A 1 162 ? -22.012 -5.089 -0.167 1.00 84.81 162 ILE A C 1
ATOM 1290 O O . ILE A 1 162 ? -21.790 -5.155 1.041 1.00 84.81 162 ILE A O 1
ATOM 1294 N N . LYS A 1 163 ? -23.030 -5.728 -0.753 1.00 63.91 163 LYS A N 1
ATOM 1295 C CA . LYS A 1 163 ? -23.966 -6.607 -0.031 1.00 63.91 163 LYS A CA 1
ATOM 1296 C C . LYS A 1 163 ? -23.301 -7.920 0.377 1.00 63.91 163 LYS A C 1
ATOM 1298 O O . LYS A 1 163 ? -22.527 -8.468 -0.429 1.00 63.91 163 LYS A O 1
#

Sequence (163 aa):
MRKLLSVLLIVASLSSFAQDYKVPVYKFGNATDYSKYNAEIIKCITWIESNPSDIESKNAATQFFVEWLTGTPDVSVEMSSAILKFNQENSDLLMAFMFGWTKYALQTPGAVEDKIKLNAAALRNVIRVYKKTSDRDPEIDKLATLDKEGKLETWVKDQLKIK

pLDDT: mean 87.28, std 14.07, range [47.84, 98.5]

Secondary structure (DSSP, 8-state):
-HHHHHHHHHHGGG---------------SHHHHHTTHHHHHHHHHHHHH-TT-HHHHHHHHHHHHHHHHH-SS------TTT--S-TT-HHHHHHHHHHHHHHHHHSTTGGG-HHHHHHHHHHHHHHHHTTSS---HHHHHHHHHHHTT-HHHHHHHHHT--

Foldseek 3Di:
DVVVVVVVVVVVPPPPPPPPDDDDPADDDDQVRLVVCLVVLLVLLVCLLVCVPPVVRNVVSVVSNVVSQVHHPQADDDDDPLLCVWDVVPVVLVVQLVSQLSNCSSVPPPCRPVQLVSSLSSLVSSLVSCVVDPDDTVVNVVLVVCVVVVNNSVSSCVSVVPD

Radius of gyration: 19.05 Å; chains: 1; bounding box: 63×43×47 Å